Protein AF-A0A6M0AWI2-F1 (afdb_monomer_lite)

Sequence (166 aa):
MAQRTYHNLTHQEVERSLTEFTIEPLSSPLKTKVLMDNQQPDLPNINDLCGYHLGFETVSEKGERVSQQLNMLFVPQVEESMILEGDYLRDRAYEEAKPKVAHFSFDTNKLELLMTTYYTRVVSVDSITLINPNLRIRKIINYQRPPESEPLDKVVLVGFGVEQKD

Foldseek 3Di:
DKKKWKQQPVVRDIKIKDKDKDKDWDDLVVLVVQCVLVVHDDDPCSVVWTKIKIWMWMQIPVRDIDIDIKIWTDDWDDDDDQKTKDWIWICQDPVGRGIFIWIWIAGNVFRKIWTWGDDPFWIKIKIWTPPDPFKIKIKIWIAGDDPPPDDRDHTRMIMIMIGGHD

Secondary structure (DSSP, 8-state):
-EEEEEEETTTTEEEEEEEEEEEEEPPHHHHHHHHHHTTPPP-TTTTTS-EEEEEEEEEETT--EEEEEEEEEEEEEEEETTEEEEEEEESS-SSSSS-EEEEEEEETTTTEEEEEEE-SSEEEEEEEEEEETTEEEEEEEEEEPPSTT-----EEEEEEEEEE--

pLDDT: mean 93.22, std 6.95, range [61.03, 98.19]

Structure (mmCIF, N/CA/C/O backbone):
data_AF-A0A6M0AWI2-F1
#
_entry.id   AF-A0A6M0AWI2-F1
#
loop_
_atom_site.group_PDB
_atom_site.id
_atom_site.type_symbol
_atom_site.label_atom_id
_atom_site.label_alt_id
_atom_site.label_comp_id
_atom_site.label_asym_id
_atom_site.label_entity_id
_atom_site.label_seq_id
_atom_site.pdbx_PDB_ins_code
_atom_site.Cartn_x
_atom_site.Cartn_y
_atom_site.Cartn_z
_atom_site.occupancy
_atom_site.B_iso_or_equiv
_atom_site.auth_seq_id
_atom_site.auth_comp_id
_atom_site.auth_asym_id
_atom_site.auth_atom_id
_atom_site.pdbx_PDB_model_num
ATOM 1 N N . MET A 1 1 ? -10.157 11.274 -3.393 1.00 90.56 1 MET A N 1
ATOM 2 C CA . MET A 1 1 ? -10.150 11.368 -1.896 1.00 90.56 1 MET A CA 1
ATOM 3 C C . MET A 1 1 ? -10.341 9.994 -1.218 1.00 90.56 1 MET A C 1
ATOM 5 O O . MET A 1 1 ? -11.055 9.159 -1.764 1.00 90.56 1 MET A O 1
ATOM 9 N N . ALA A 1 2 ? -9.783 9.746 -0.022 1.00 94.38 2 ALA A N 1
ATOM 10 C CA . ALA A 1 2 ? -10.061 8.553 0.799 1.00 94.38 2 ALA A CA 1
ATOM 11 C C . ALA A 1 2 ? -10.622 8.857 2.187 1.00 94.38 2 ALA A C 1
ATOM 13 O O . ALA A 1 2 ? -10.259 9.847 2.815 1.00 94.38 2 ALA A O 1
ATOM 14 N N . GLN A 1 3 ? -11.431 7.926 2.689 1.00 96.50 3 GLN A N 1
ATOM 15 C CA . GLN A 1 3 ? -11.879 7.864 4.078 1.00 96.50 3 GLN A CA 1
ATOM 16 C C . GLN A 1 3 ? -11.342 6.585 4.705 1.00 96.50 3 GLN A C 1
ATOM 18 O O . GLN A 1 3 ? -11.466 5.514 4.107 1.00 96.50 3 GLN A O 1
ATOM 23 N N . ARG A 1 4 ? -10.742 6.681 5.890 1.00 96.38 4 ARG A N 1
ATOM 24 C CA . ARG A 1 4 ? -10.129 5.548 6.587 1.00 96.38 4 ARG A CA 1
ATOM 25 C C . ARG A 1 4 ? -10.642 5.431 8.009 1.00 96.38 4 ARG A C 1
ATOM 27 O O . ARG A 1 4 ? -11.014 6.417 8.639 1.00 96.38 4 ARG A O 1
ATOM 34 N N . THR A 1 5 ? -10.672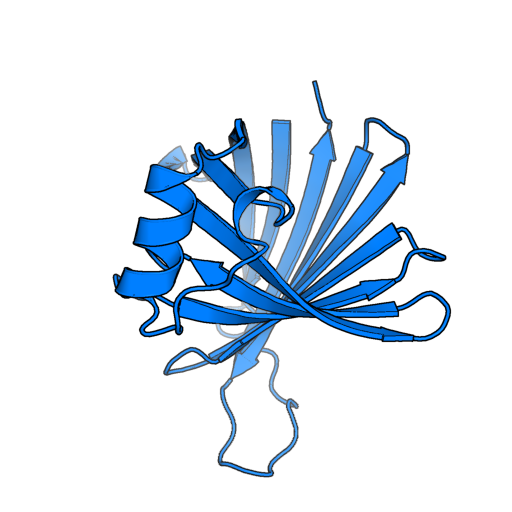 4.207 8.511 1.00 96.94 5 THR A N 1
ATOM 35 C CA . THR A 1 5 ? -10.938 3.877 9.909 1.00 96.94 5 THR A CA 1
ATOM 36 C C . THR A 1 5 ? -9.898 2.871 10.373 1.00 96.94 5 THR A C 1
ATOM 38 O O . THR A 1 5 ? -9.673 1.865 9.703 1.00 96.94 5 THR A O 1
ATOM 41 N N . TYR A 1 6 ? -9.273 3.135 11.513 1.00 96.19 6 TYR A N 1
ATOM 42 C CA . TYR A 1 6 ? -8.304 2.258 12.150 1.00 96.19 6 TYR A CA 1
ATOM 43 C C . TYR A 1 6 ? -8.832 1.811 13.506 1.00 96.19 6 TYR A C 1
ATOM 45 O O . TYR A 1 6 ? -9.229 2.629 14.328 1.00 96.19 6 TYR A O 1
ATOM 53 N N . HIS A 1 7 ? -8.814 0.505 13.739 1.00 97.25 7 HIS A N 1
ATOM 54 C CA . HIS A 1 7 ? -9.167 -0.137 14.995 1.00 97.25 7 HIS A CA 1
ATOM 55 C C . HIS A 1 7 ? -7.875 -0.590 15.672 1.00 97.25 7 HIS A C 1
ATOM 57 O O . HIS A 1 7 ? -7.252 -1.563 15.240 1.00 97.25 7 HIS A O 1
ATOM 63 N N . ASN A 1 8 ? -7.453 0.121 16.715 1.00 95.12 8 ASN A N 1
ATOM 64 C CA . ASN A 1 8 ? -6.310 -0.254 17.536 1.00 95.12 8 ASN A CA 1
ATOM 65 C C . ASN A 1 8 ? -6.773 -1.250 18.601 1.00 95.12 8 ASN A C 1
ATOM 67 O O . ASN A 1 8 ? -7.391 -0.873 19.597 1.00 95.12 8 ASN A O 1
ATOM 71 N N . LEU A 1 9 ? -6.479 -2.533 18.394 1.00 94.44 9 LEU A N 1
ATOM 72 C CA . LEU A 1 9 ? -6.968 -3.604 19.266 1.00 94.44 9 LEU A CA 1
ATOM 73 C C . LEU A 1 9 ? -6.246 -3.630 20.617 1.00 94.44 9 LEU A C 1
ATOM 75 O O . LEU A 1 9 ? -6.811 -4.089 21.605 1.00 94.44 9 LEU A O 1
ATOM 79 N N . THR A 1 10 ? -5.023 -3.097 20.675 1.00 90.44 10 THR A N 1
ATOM 80 C CA . THR A 1 10 ? -4.242 -3.001 21.916 1.00 90.44 10 THR A CA 1
ATOM 81 C C . THR A 1 10 ? -4.817 -1.952 22.868 1.00 90.44 10 THR A C 1
ATOM 83 O O . THR A 1 10 ? -4.869 -2.189 24.071 1.00 90.44 10 THR A O 1
ATOM 86 N N . HIS A 1 11 ? -5.261 -0.807 22.340 1.00 92.94 11 HIS A N 1
ATOM 87 C CA . HIS A 1 11 ? -5.787 0.308 23.141 1.00 92.94 11 HIS A CA 1
ATOM 88 C C . HIS A 1 11 ? -7.321 0.378 23.153 1.00 92.94 11 HIS A C 1
ATOM 90 O O . HIS A 1 11 ? -7.883 1.197 23.870 1.00 92.94 11 HIS A O 1
ATOM 96 N N . GLN A 1 12 ? -7.998 -0.489 22.390 1.00 93.56 12 GLN A N 1
ATOM 97 C CA . GLN A 1 12 ? -9.453 -0.471 22.182 1.00 93.56 12 GLN A CA 1
ATOM 98 C C . GLN A 1 12 ? -9.961 0.871 21.636 1.00 93.56 12 GLN A C 1
ATOM 100 O O . GLN A 1 12 ? -11.043 1.339 21.984 1.00 93.56 12 GLN A O 1
ATOM 105 N N . GLU A 1 13 ? -9.176 1.480 20.750 1.00 95.44 13 GLU A N 1
ATOM 106 C CA . GLU A 1 13 ? -9.495 2.768 20.143 1.00 95.44 13 GLU A CA 1
ATOM 107 C C . GLU A 1 13 ? -9.895 2.602 18.681 1.00 95.44 13 GLU A C 1
ATOM 109 O O . GLU A 1 13 ? -9.397 1.727 17.966 1.00 95.44 13 GLU A O 1
ATOM 114 N N . VAL A 1 14 ? -10.792 3.477 18.237 1.00 96.62 14 VAL A N 1
ATOM 115 C CA . VAL A 1 14 ? -11.143 3.632 16.829 1.00 96.62 14 VAL A CA 1
ATOM 116 C C . VAL A 1 14 ? -10.821 5.060 16.434 1.00 96.62 14 VAL A C 1
ATOM 118 O O . VAL A 1 14 ? -11.234 5.985 17.128 1.00 96.62 14 VAL A O 1
ATOM 121 N N . GLU A 1 15 ? -10.094 5.217 15.335 1.00 95.56 15 GLU A N 1
ATOM 122 C CA . GLU A 1 15 ? -9.762 6.513 14.753 1.00 95.56 15 GLU A CA 1
ATOM 123 C C . GLU A 1 15 ? -10.242 6.572 13.307 1.00 95.56 15 GLU A C 1
ATOM 125 O O . GLU A 1 15 ? -10.031 5.632 12.535 1.00 95.56 15 GLU A O 1
ATOM 130 N N . ARG A 1 16 ? -10.855 7.690 12.922 1.00 97.06 16 ARG A N 1
ATOM 131 C CA . ARG A 1 16 ? -11.209 7.986 11.528 1.00 97.06 16 ARG A CA 1
ATOM 132 C C . ARG A 1 16 ? -10.339 9.084 10.950 1.00 97.06 16 ARG A C 1
ATOM 134 O O . ARG A 1 16 ? -9.954 10.011 11.657 1.00 97.06 16 ARG A O 1
ATOM 141 N N . SER A 1 17 ? -10.090 9.019 9.648 1.00 96.50 17 SER A N 1
ATOM 142 C CA . SER A 1 17 ? -9.375 10.075 8.938 1.00 96.50 17 SER A CA 1
ATOM 143 C C . SER A 1 17 ? -9.817 10.236 7.489 1.00 96.50 17 SER A C 1
ATOM 145 O O . SER A 1 17 ? -10.369 9.322 6.869 1.00 96.50 17 SER A O 1
ATOM 147 N N . LEU A 1 18 ? -9.577 11.432 6.959 1.00 97.06 18 LEU A N 1
ATOM 148 C CA . LEU A 1 18 ? -9.709 11.769 5.547 1.00 97.06 18 LEU A CA 1
ATOM 149 C C . LEU A 1 18 ? -8.317 11.974 4.967 1.00 97.06 18 LEU A C 1
ATOM 151 O O . LEU A 1 18 ? -7.501 12.657 5.583 1.00 97.06 18 LEU A O 1
ATOM 155 N N . THR A 1 19 ? -8.058 11.403 3.794 1.00 95.00 19 THR A N 1
ATOM 156 C CA . THR A 1 19 ? -6.773 11.539 3.108 1.00 95.00 19 THR A CA 1
ATOM 157 C C . THR A 1 19 ? -6.964 11.982 1.664 1.00 95.00 19 THR A C 1
ATOM 159 O O . THR A 1 19 ? -7.715 11.366 0.903 1.00 95.00 19 THR A O 1
ATOM 162 N N . GLU A 1 20 ? -6.236 13.014 1.265 1.00 95.44 20 GLU A N 1
ATOM 163 C CA . GLU A 1 20 ? -6.075 13.423 -0.129 1.00 95.44 20 GLU A CA 1
ATOM 164 C C . GLU A 1 20 ? -4.740 12.904 -0.664 1.00 95.44 20 GLU A C 1
ATOM 166 O O . GLU A 1 20 ? -3.765 12.812 0.083 1.00 95.44 20 GLU A O 1
ATOM 171 N N . PHE A 1 21 ? -4.707 12.523 -1.944 1.00 93.19 21 PHE A N 1
ATOM 172 C CA . PHE A 1 21 ? -3.516 11.973 -2.590 1.00 93.19 21 PHE A CA 1
ATOM 173 C C . PHE A 1 21 ? -3.187 12.738 -3.857 1.00 93.19 21 PHE A C 1
ATOM 175 O O . PHE A 1 21 ? -4.077 13.038 -4.650 1.00 93.19 21 PHE A O 1
ATOM 182 N N . THR A 1 22 ? -1.893 12.891 -4.090 1.00 93.81 22 THR A N 1
ATOM 183 C CA . THR A 1 22 ? -1.321 13.270 -5.378 1.00 93.81 22 THR A CA 1
ATOM 184 C C . THR A 1 22 ? -0.477 12.102 -5.863 1.00 93.81 22 THR A C 1
ATOM 186 O O . THR A 1 22 ? 0.378 11.610 -5.124 1.00 93.81 22 THR A O 1
ATOM 189 N N . ILE A 1 23 ? -0.743 11.626 -7.079 1.00 93.75 23 ILE A N 1
ATOM 190 C CA . ILE A 1 23 ? -0.041 10.487 -7.676 1.00 93.75 23 ILE A CA 1
ATOM 191 C C . ILE A 1 23 ? 0.472 10.896 -9.048 1.00 93.75 23 ILE A C 1
ATOM 193 O O . ILE A 1 23 ? -0.3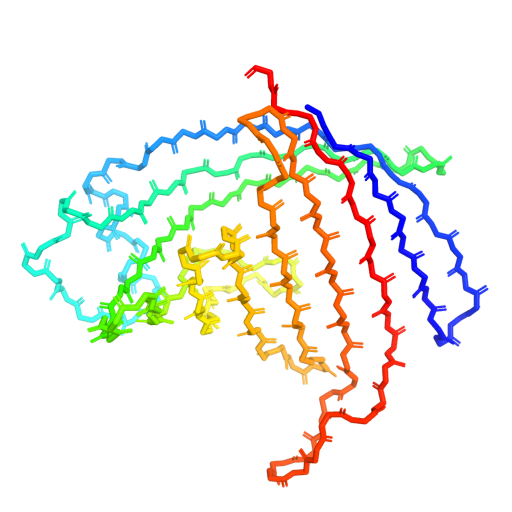13 11.285 -9.909 1.00 93.75 23 ILE A O 1
ATOM 197 N N . GLU A 1 24 ? 1.774 10.751 -9.263 1.00 96.50 24 GLU A N 1
ATOM 198 C CA . GLU A 1 24 ? 2.429 11.067 -10.534 1.00 96.50 24 GLU A CA 1
ATOM 199 C C . GLU A 1 24 ? 3.389 9.937 -10.926 1.00 96.50 24 GLU A C 1
ATOM 201 O O . GLU A 1 24 ? 4.003 9.330 -10.049 1.00 96.50 24 GLU A O 1
ATOM 206 N N . PRO A 1 25 ? 3.541 9.600 -12.216 1.00 97.31 25 PRO A N 1
ATOM 207 C CA . PRO A 1 25 ? 4.512 8.595 -12.637 1.00 97.31 25 PRO A CA 1
ATOM 208 C C . PRO A 1 25 ? 5.952 9.076 -12.399 1.00 97.31 25 PRO A C 1
ATOM 210 O O . PRO A 1 25 ? 6.280 10.240 -12.628 1.00 97.31 25 PRO A O 1
ATOM 213 N N . LEU A 1 26 ? 6.844 8.168 -11.992 1.00 97.50 26 LEU A N 1
ATOM 214 C CA . LEU A 1 26 ? 8.269 8.484 -11.853 1.00 97.50 26 LEU A CA 1
ATOM 215 C C . LEU A 1 26 ? 8.974 8.551 -13.207 1.00 97.50 26 LEU A C 1
ATOM 217 O O . LEU A 1 26 ? 8.797 7.688 -14.071 1.00 97.50 26 LEU A O 1
ATOM 221 N N . SER A 1 27 ? 9.877 9.523 -13.338 1.00 96.12 27 SER A N 1
ATOM 222 C CA . SER A 1 27 ? 10.873 9.548 -14.409 1.00 96.12 27 SER A CA 1
ATOM 223 C C . SER A 1 27 ? 11.918 8.445 -14.210 1.00 96.12 27 SER A C 1
ATOM 225 O O . SER A 1 27 ? 12.182 8.019 -13.083 1.00 96.12 27 SER A O 1
ATOM 227 N N . SER A 1 28 ? 12.567 7.998 -15.287 1.00 94.88 28 SER A N 1
ATOM 228 C CA . SER A 1 28 ? 13.606 6.959 -15.212 1.00 94.88 28 SER A CA 1
ATOM 229 C C . SER A 1 28 ? 14.729 7.278 -14.211 1.00 94.88 28 SER A C 1
ATOM 231 O O . SER A 1 28 ? 15.054 6.394 -13.422 1.00 94.88 28 SER A O 1
ATOM 233 N N . PRO A 1 29 ? 15.261 8.520 -14.129 1.00 95.00 29 PRO A N 1
ATOM 234 C CA . PRO A 1 29 ? 16.252 8.867 -13.107 1.00 95.00 29 PRO A CA 1
ATOM 235 C C . PRO A 1 29 ? 15.752 8.675 -11.667 1.00 95.00 29 PRO A C 1
ATOM 237 O O . PRO A 1 29 ? 16.515 8.245 -10.802 1.00 95.00 29 PRO A O 1
ATOM 240 N N . LEU A 1 30 ? 14.472 8.958 -11.397 1.00 95.62 30 LEU A N 1
ATOM 241 C CA . LEU A 1 30 ? 13.883 8.729 -10.075 1.00 95.62 30 LEU A CA 1
ATOM 242 C C . LEU A 1 30 ? 13.697 7.237 -9.790 1.00 95.62 30 LEU A C 1
ATOM 244 O O . LEU A 1 30 ? 13.970 6.807 -8.672 1.00 95.62 30 LEU A O 1
ATOM 248 N N . LYS A 1 31 ? 13.316 6.432 -10.790 1.00 97.00 31 LYS A N 1
ATOM 249 C CA . LYS A 1 31 ? 13.278 4.966 -10.647 1.00 97.00 31 LYS A CA 1
ATOM 250 C C . LYS A 1 31 ? 14.666 4.415 -10.295 1.00 97.00 31 LYS A C 1
ATOM 252 O O . LYS A 1 31 ? 14.778 3.632 -9.355 1.00 97.00 31 LYS A O 1
ATOM 257 N N . THR A 1 32 ? 15.726 4.875 -10.974 1.00 95.12 32 THR A N 1
ATOM 258 C CA . THR A 1 32 ? 17.115 4.468 -10.678 1.00 95.12 32 THR A CA 1
ATOM 259 C C . THR A 1 32 ? 17.494 4.828 -9.249 1.00 95.12 32 THR A C 1
ATOM 261 O O . THR A 1 32 ? 18.049 4.006 -8.525 1.00 95.12 32 THR A O 1
ATOM 264 N N . LYS A 1 33 ? 17.134 6.036 -8.806 1.00 94.12 33 LYS A N 1
ATOM 265 C CA . LYS A 1 33 ? 17.374 6.461 -7.429 1.00 94.12 33 LYS A CA 1
ATOM 266 C C . LYS A 1 33 ? 16.677 5.552 -6.409 1.00 94.12 33 LYS A C 1
ATOM 268 O O . LYS A 1 33 ? 17.306 5.182 -5.423 1.00 94.12 33 LYS A O 1
ATOM 273 N N . VAL A 1 34 ? 15.419 5.169 -6.644 1.00 95.06 34 VAL A N 1
ATOM 274 C CA . VAL A 1 34 ? 14.685 4.259 -5.744 1.00 95.06 34 VAL A CA 1
ATOM 275 C C . VAL A 1 34 ? 15.369 2.890 -5.656 1.00 95.06 34 VAL A C 1
ATOM 277 O O . VAL A 1 34 ? 15.479 2.357 -4.551 1.00 95.06 34 VAL A O 1
ATOM 280 N N . LEU A 1 35 ? 15.868 2.343 -6.774 1.00 94.81 35 LEU A N 1
ATOM 281 C CA . LEU A 1 35 ? 16.651 1.098 -6.775 1.00 94.81 35 LEU A CA 1
ATOM 282 C C . LEU A 1 35 ? 17.920 1.238 -5.925 1.00 94.81 35 LEU A C 1
ATOM 284 O O . LEU A 1 35 ? 18.134 0.443 -5.011 1.00 94.81 35 LEU A O 1
ATOM 288 N N . MET A 1 36 ? 18.711 2.287 -6.172 1.00 93.12 36 MET A N 1
ATOM 289 C CA . MET A 1 36 ? 19.962 2.550 -5.450 1.00 93.12 36 MET A CA 1
ATOM 290 C C . MET A 1 36 ? 19.740 2.725 -3.945 1.00 93.12 36 MET A C 1
ATOM 292 O O . MET A 1 36 ? 20.440 2.109 -3.142 1.00 93.12 36 MET A O 1
ATOM 296 N N . ASP A 1 37 ? 18.742 3.523 -3.553 1.00 92.38 37 ASP A N 1
ATOM 297 C CA . ASP A 1 37 ? 18.415 3.758 -2.143 1.00 92.38 37 ASP A CA 1
ATOM 298 C C . ASP A 1 37 ? 17.993 2.443 -1.446 1.00 92.38 37 ASP A C 1
ATOM 300 O O . ASP A 1 37 ? 18.281 2.248 -0.266 1.00 92.38 37 ASP A O 1
ATOM 304 N N . ASN A 1 38 ? 17.377 1.505 -2.178 1.00 92.25 38 ASN A N 1
ATOM 305 C CA . ASN A 1 38 ? 16.993 0.177 -1.682 1.00 92.25 38 ASN A CA 1
ATOM 306 C C . ASN A 1 38 ? 18.057 -0.914 -1.917 1.00 92.25 38 ASN A C 1
ATOM 308 O O . ASN A 1 38 ? 17.758 -2.094 -1.733 1.00 92.25 38 ASN A O 1
ATOM 312 N N . GLN A 1 39 ? 19.285 -0.537 -2.296 1.00 92.69 39 GLN A N 1
ATOM 313 C CA . GLN A 1 39 ? 20.410 -1.456 -2.541 1.00 92.69 39 GLN A CA 1
ATOM 314 C C . GLN A 1 39 ? 20.089 -2.547 -3.578 1.00 92.69 39 GLN A C 1
ATOM 316 O O . GLN A 1 39 ? 20.608 -3.660 -3.506 1.00 92.69 39 GLN A O 1
ATOM 321 N N . GLN A 1 40 ? 19.217 -2.232 -4.535 1.00 92.44 40 GLN A N 1
ATOM 322 C CA . GLN A 1 40 ? 18.878 -3.116 -5.642 1.00 92.44 40 GLN A CA 1
ATOM 323 C C . GLN A 1 40 ? 19.884 -2.948 -6.785 1.00 92.44 40 GLN A C 1
ATOM 325 O O . GLN A 1 40 ? 20.425 -1.852 -6.965 1.00 92.44 40 GLN A O 1
ATOM 330 N N . PRO A 1 41 ? 20.143 -4.009 -7.569 1.00 91.81 41 PRO A N 1
ATOM 331 C CA . PRO A 1 41 ? 20.959 -3.888 -8.767 1.00 91.81 41 PRO A CA 1
ATOM 332 C C . PRO A 1 41 ? 20.277 -2.987 -9.801 1.00 91.81 41 PRO A C 1
ATOM 334 O O . PRO A 1 41 ? 19.054 -2.826 -9.808 1.00 91.81 41 PRO A O 1
ATOM 337 N N . ASP A 1 42 ? 21.072 -2.443 -10.719 1.00 90.62 42 ASP A N 1
ATOM 338 C CA . ASP A 1 42 ? 20.527 -1.785 -11.901 1.00 90.62 42 ASP A CA 1
ATOM 339 C C . ASP A 1 42 ? 19.746 -2.796 -12.748 1.00 90.62 42 ASP A C 1
ATOM 341 O O . ASP A 1 42 ? 20.202 -3.914 -13.004 1.00 90.62 42 ASP A O 1
ATOM 345 N N . LEU A 1 43 ? 18.564 -2.384 -13.206 1.00 91.31 43 LEU A N 1
ATOM 346 C CA . LEU A 1 43 ? 17.673 -3.217 -14.003 1.00 91.31 43 LEU A CA 1
ATOM 347 C C . LEU A 1 43 ? 17.614 -2.687 -15.444 1.00 91.31 43 LEU A C 1
ATOM 349 O O . LEU A 1 43 ? 17.283 -1.517 -15.646 1.00 91.31 43 LEU A O 1
ATOM 353 N N . PRO A 1 44 ? 17.897 -3.512 -16.470 1.00 89.62 44 PRO A N 1
ATOM 354 C CA . PRO A 1 44 ? 17.905 -3.054 -17.862 1.00 89.62 44 PRO A CA 1
ATOM 355 C C . PRO A 1 44 ? 16.514 -2.625 -18.358 1.00 89.62 44 PRO A C 1
ATOM 357 O O . PRO A 1 44 ? 16.408 -1.773 -19.236 1.00 89.62 44 PRO A O 1
ATOM 360 N N . ASN A 1 45 ? 15.449 -3.168 -17.768 1.00 92.44 45 ASN A N 1
ATOM 361 C CA . ASN A 1 45 ? 14.047 -2.870 -18.069 1.00 92.44 45 ASN A CA 1
ATOM 362 C C . ASN A 1 45 ? 13.454 -1.760 -17.179 1.00 92.44 45 ASN A C 1
ATOM 364 O O . ASN A 1 45 ? 12.239 -1.671 -17.021 1.00 92.44 45 ASN A O 1
ATOM 368 N N . ILE A 1 46 ? 14.279 -0.895 -16.579 1.00 93.62 46 ILE A N 1
ATOM 369 C CA . ILE A 1 46 ? 13.817 0.125 -15.620 1.00 93.62 46 ILE A CA 1
ATOM 370 C C . ILE A 1 46 ? 12.712 1.048 -16.159 1.00 93.62 46 ILE A C 1
ATOM 372 O O . ILE A 1 46 ? 11.861 1.531 -15.408 1.00 93.62 46 ILE A O 1
ATOM 376 N N . ASN A 1 47 ? 12.708 1.299 -17.468 1.00 93.19 47 ASN A N 1
ATOM 377 C CA . ASN A 1 47 ? 11.701 2.138 -18.108 1.00 93.19 47 ASN A CA 1
ATOM 378 C C . ASN A 1 47 ? 10.311 1.492 -18.083 1.00 93.19 47 ASN A C 1
ATOM 380 O O . ASN A 1 47 ? 9.330 2.222 -17.938 1.00 93.19 47 ASN A O 1
ATOM 384 N N . ASP A 1 48 ? 10.251 0.162 -18.111 1.00 93.94 48 ASP A N 1
ATOM 385 C CA . ASP A 1 48 ? 9.015 -0.624 -18.144 1.00 93.94 48 ASP A CA 1
ATOM 386 C C . ASP A 1 48 ? 8.410 -0.810 -16.744 1.00 93.94 48 ASP A C 1
ATOM 388 O O . ASP A 1 48 ? 7.223 -1.093 -16.604 1.00 93.94 48 ASP A O 1
ATOM 392 N N . LEU A 1 49 ? 9.207 -0.606 -15.688 1.00 95.50 49 LEU A N 1
ATOM 393 C CA . LEU A 1 49 ? 8.753 -0.755 -14.305 1.00 95.50 49 LEU A CA 1
ATOM 394 C C . LEU A 1 49 ? 7.733 0.321 -13.918 1.00 95.50 49 LEU A C 1
ATOM 396 O O . LEU A 1 49 ? 7.931 1.515 -14.172 1.00 95.50 49 LEU A O 1
ATOM 400 N N . CYS A 1 50 ? 6.670 -0.077 -13.221 1.00 96.56 50 CYS A N 1
ATOM 401 C CA . CYS A 1 50 ? 5.694 0.857 -12.671 1.00 96.56 50 CYS A CA 1
ATOM 402 C C . CYS A 1 50 ? 6.273 1.563 -11.440 1.00 96.56 50 CYS A C 1
ATOM 404 O O . CYS A 1 50 ? 6.564 0.928 -10.428 1.00 96.56 50 CYS A O 1
ATOM 406 N N . GLY A 1 51 ? 6.414 2.887 -11.506 1.00 97.12 51 GLY A N 1
ATOM 407 C CA . GLY A 1 51 ? 6.882 3.697 -10.387 1.00 97.12 51 GLY A CA 1
ATOM 408 C C . GLY A 1 51 ? 6.069 4.972 -10.252 1.00 97.12 51 GLY A C 1
ATOM 409 O O . GLY A 1 51 ? 5.710 5.582 -11.261 1.00 97.12 51 GLY A O 1
ATOM 410 N N . TYR A 1 52 ? 5.806 5.374 -9.010 1.00 97.19 52 TYR A N 1
ATOM 411 C CA . TYR A 1 52 ? 4.963 6.524 -8.694 1.00 97.19 52 TYR A CA 1
ATOM 412 C C . TYR A 1 52 ? 5.587 7.418 -7.620 1.00 97.19 52 TYR A C 1
ATOM 414 O O . TYR A 1 52 ? 6.168 6.939 -6.647 1.00 97.19 52 TYR A O 1
ATOM 422 N N . HIS A 1 53 ? 5.443 8.725 -7.787 1.00 96.62 53 HIS A N 1
ATOM 423 C CA . HIS A 1 53 ? 5.506 9.680 -6.697 1.00 96.62 53 HIS A CA 1
ATOM 424 C C . HIS A 1 53 ? 4.141 9.697 -6.011 1.00 96.62 53 HIS A C 1
ATOM 426 O O . HIS A 1 53 ? 3.114 9.826 -6.680 1.00 96.62 53 HIS A O 1
ATOM 432 N N . LEU A 1 54 ? 4.125 9.551 -4.689 1.00 95.06 54 LEU A N 1
ATOM 433 C CA . LEU A 1 54 ? 2.924 9.641 -3.868 1.00 95.06 54 LEU A CA 1
ATOM 434 C C . LEU A 1 54 ? 3.111 10.748 -2.841 1.00 95.06 54 LEU A C 1
ATOM 436 O O . LEU A 1 54 ? 3.914 10.598 -1.920 1.00 95.06 54 LEU A O 1
ATOM 440 N N . GLY A 1 55 ? 2.314 11.803 -2.961 1.00 95.06 55 GLY A N 1
ATOM 441 C CA . GLY A 1 55 ? 2.063 12.772 -1.899 1.00 95.06 55 GLY A CA 1
ATOM 442 C C . GLY A 1 55 ? 0.717 12.491 -1.241 1.00 95.06 55 GLY A C 1
ATOM 443 O O . GLY A 1 55 ? -0.223 12.057 -1.910 1.00 95.06 55 GLY A O 1
ATOM 444 N N . PHE A 1 56 ? 0.606 12.719 0.064 1.00 93.50 56 PHE A N 1
ATOM 445 C CA . PHE A 1 56 ? -0.684 12.676 0.739 1.00 93.50 56 PHE A CA 1
ATOM 446 C C . PHE A 1 56 ? -0.764 13.627 1.925 1.00 93.50 56 PHE A C 1
ATOM 448 O O . PHE A 1 56 ? 0.228 13.879 2.613 1.00 93.50 56 PHE A O 1
ATOM 455 N N . GLU A 1 57 ? -1.984 14.073 2.197 1.00 95.94 57 GLU A N 1
ATOM 456 C CA . GLU A 1 57 ? -2.349 14.854 3.373 1.00 95.94 57 GLU A CA 1
ATOM 457 C C . GLU A 1 57 ? -3.511 14.165 4.075 1.00 95.94 57 GLU A C 1
ATOM 459 O O . GLU A 1 57 ? -4.530 13.867 3.459 1.00 95.94 57 GLU A O 1
ATOM 464 N N . THR A 1 58 ? -3.347 13.865 5.359 1.00 95.06 58 THR A N 1
ATOM 465 C CA . THR A 1 58 ? -4.347 13.193 6.190 1.00 95.06 58 THR A CA 1
ATOM 466 C C . THR A 1 58 ? -4.787 14.099 7.323 1.00 95.06 58 THR A C 1
ATOM 468 O O . THR A 1 58 ? -3.947 14.686 8.004 1.00 95.06 58 THR A O 1
ATOM 471 N N . VAL A 1 59 ? -6.097 14.167 7.546 1.00 97.00 59 VAL A N 1
ATOM 472 C CA . VAL A 1 59 ? -6.724 14.834 8.688 1.00 97.00 59 VAL A CA 1
ATOM 473 C C . VAL A 1 59 ? -7.476 13.786 9.504 1.00 97.00 59 VAL A C 1
ATOM 475 O O . VAL A 1 59 ? -8.381 13.138 8.974 1.00 97.00 59 VAL A O 1
ATOM 478 N N . SER A 1 60 ? -7.107 13.591 10.771 1.00 95.50 60 SER A N 1
ATOM 479 C CA . SER A 1 60 ? -7.842 12.701 11.681 1.00 95.50 60 SER A CA 1
ATOM 480 C C . SER A 1 60 ? -9.128 13.359 12.187 1.00 95.50 60 SER A C 1
ATOM 482 O O . SER A 1 60 ? -9.290 14.580 12.133 1.00 95.50 60 SER A O 1
ATOM 484 N N . GLU A 1 61 ? -10.051 12.570 12.735 1.00 94.19 61 GLU A N 1
ATOM 485 C CA . GLU A 1 61 ? -11.280 13.084 13.357 1.00 94.19 61 GLU A CA 1
ATOM 486 C C . GLU A 1 61 ? -11.004 13.954 14.596 1.00 94.19 61 GLU A C 1
ATOM 488 O O . GLU A 1 61 ? -11.853 14.748 14.996 1.00 94.19 61 GLU A O 1
ATOM 493 N N . LYS A 1 62 ? -9.795 13.853 15.167 1.00 93.38 62 LYS A N 1
ATOM 494 C CA . LYS A 1 62 ? -9.298 14.717 16.248 1.00 93.38 62 LYS A CA 1
ATOM 495 C C . LYS A 1 62 ? -8.705 16.037 15.728 1.00 93.38 62 LYS A C 1
ATOM 497 O O . LYS A 1 62 ? -8.299 16.880 16.522 1.00 93.38 62 LYS A O 1
ATOM 502 N N . GLY A 1 63 ? -8.662 16.233 14.408 1.00 93.62 63 GLY A N 1
ATOM 503 C CA . GLY A 1 63 ? -8.113 17.422 13.753 1.00 93.62 63 GLY A CA 1
ATOM 504 C C . GLY A 1 63 ? -6.595 17.394 13.559 1.00 93.62 63 GLY A C 1
ATOM 505 O O . GLY A 1 63 ? -6.022 18.396 13.126 1.00 93.62 63 GLY A O 1
ATOM 506 N N . GLU A 1 64 ? -5.936 16.273 13.855 1.00 94.88 64 GLU A N 1
ATOM 507 C CA . GLU A 1 64 ? -4.494 16.120 13.656 1.00 94.88 64 GLU A CA 1
ATOM 508 C C . GLU A 1 64 ? -4.187 16.019 12.163 1.00 94.88 64 GLU A C 1
ATOM 510 O O . GLU A 1 64 ? -4.911 15.362 11.412 1.00 94.88 64 GLU A O 1
ATOM 515 N N . ARG A 1 65 ? -3.111 16.680 11.726 1.00 95.56 65 ARG A N 1
ATOM 516 C CA . ARG A 1 65 ? -2.712 16.739 10.319 1.00 95.56 65 ARG A CA 1
ATOM 517 C C . ARG A 1 65 ? -1.362 16.083 10.115 1.00 95.56 65 ARG A C 1
ATOM 519 O O . ARG A 1 65 ? -0.391 16.443 10.777 1.00 95.56 65 ARG A O 1
ATOM 526 N N . VAL A 1 66 ? -1.301 15.165 9.159 1.00 93.25 66 VAL A N 1
ATOM 527 C CA . VAL A 1 66 ? -0.070 14.488 8.748 1.00 93.25 66 VAL A CA 1
ATOM 528 C C . VAL A 1 66 ? 0.054 14.572 7.236 1.00 93.25 66 VAL A C 1
ATOM 530 O O . VAL A 1 66 ? -0.849 14.157 6.515 1.00 93.25 66 VAL A O 1
ATOM 533 N N . SER A 1 67 ? 1.188 15.074 6.757 1.00 92.62 67 SER A N 1
ATOM 534 C CA . SER A 1 67 ? 1.523 15.123 5.335 1.00 92.62 67 SER A CA 1
ATOM 535 C C . SER A 1 67 ? 2.844 14.415 5.083 1.00 92.62 67 SER A C 1
ATOM 537 O O . SER A 1 67 ? 3.814 14.640 5.814 1.00 92.62 67 SER A O 1
ATOM 539 N N . GLN A 1 68 ? 2.920 13.608 4.032 1.00 90.88 68 GLN A N 1
ATOM 540 C CA . GLN A 1 68 ? 4.169 12.973 3.627 1.00 90.88 68 GLN A CA 1
ATOM 541 C C . GLN A 1 68 ? 4.178 12.737 2.120 1.00 90.88 68 GLN A C 1
ATOM 543 O O . GLN A 1 68 ? 3.140 12.635 1.469 1.00 90.88 68 GLN A O 1
ATOM 548 N N . GLN A 1 69 ? 5.387 12.638 1.582 1.00 93.31 69 GLN A N 1
ATOM 549 C CA . GLN A 1 69 ? 5.640 12.279 0.199 1.00 93.31 69 GLN A CA 1
ATOM 550 C C . GLN A 1 69 ? 6.727 11.210 0.125 1.00 93.31 69 GLN A C 1
ATOM 552 O O . GLN A 1 69 ? 7.654 11.204 0.947 1.00 93.31 69 GLN A O 1
ATOM 557 N N . LEU A 1 70 ? 6.606 10.316 -0.849 1.00 93.38 70 LEU A N 1
ATOM 558 C CA . LEU A 1 70 ? 7.581 9.270 -1.134 1.00 93.38 70 LEU A CA 1
ATOM 559 C C . LEU A 1 70 ? 7.569 8.892 -2.614 1.00 93.38 70 LEU A C 1
ATOM 561 O O . LEU A 1 70 ? 6.582 9.102 -3.318 1.00 93.38 70 LEU A O 1
ATOM 565 N N . ASN A 1 71 ? 8.656 8.278 -3.060 1.00 95.50 71 ASN A N 1
ATOM 566 C CA . ASN A 1 71 ? 8.724 7.604 -4.347 1.00 95.50 71 ASN A CA 1
ATOM 567 C C . ASN A 1 71 ? 8.647 6.096 -4.124 1.00 95.50 71 ASN A C 1
ATOM 569 O O . ASN A 1 71 ? 9.277 5.556 -3.210 1.00 95.50 71 ASN A O 1
ATOM 573 N N . MET A 1 72 ? 7.882 5.417 -4.972 1.00 95.75 72 MET A N 1
ATOM 574 C CA . MET A 1 72 ? 7.708 3.972 -4.929 1.00 95.75 72 MET A CA 1
ATOM 575 C C . MET A 1 72 ? 7.925 3.331 -6.293 1.00 95.75 72 MET A C 1
ATOM 577 O O . MET A 1 72 ? 7.632 3.937 -7.324 1.00 95.75 72 MET A O 1
ATOM 581 N N . LEU A 1 73 ? 8.420 2.098 -6.293 1.00 97.25 73 LEU A N 1
ATOM 582 C CA . LEU A 1 73 ? 8.720 1.333 -7.498 1.00 97.25 73 LEU A CA 1
ATOM 583 C C . LEU A 1 73 ? 8.310 -0.125 -7.299 1.00 97.25 73 LEU A C 1
ATOM 585 O O . LEU A 1 73 ? 8.689 -0.742 -6.306 1.00 97.25 73 LEU A O 1
ATOM 589 N N . PHE A 1 74 ? 7.561 -0.667 -8.251 1.00 97.19 74 PHE A N 1
ATOM 590 C CA . PHE A 1 74 ? 7.261 -2.091 -8.333 1.00 97.19 74 PHE A CA 1
ATOM 591 C C . PHE A 1 74 ? 8.309 -2.763 -9.216 1.00 97.19 74 PHE A C 1
ATOM 593 O O . PHE A 1 74 ? 8.545 -2.330 -10.346 1.00 97.19 74 PHE A O 1
ATOM 600 N N . VAL A 1 75 ? 8.927 -3.817 -8.695 1.00 96.50 75 VAL A N 1
ATOM 601 C CA . VAL A 1 75 ? 9.927 -4.641 -9.374 1.00 96.50 75 VAL A CA 1
ATOM 602 C C . VAL A 1 75 ? 9.384 -6.066 -9.453 1.00 96.50 75 VAL A C 1
ATOM 604 O O . VAL A 1 75 ? 9.578 -6.846 -8.519 1.00 96.50 75 VAL A O 1
ATOM 607 N N . PRO A 1 76 ? 8.657 -6.412 -10.529 1.00 95.25 76 PRO A N 1
ATOM 608 C CA . PRO A 1 76 ? 8.155 -7.763 -10.712 1.00 95.25 76 PRO A CA 1
ATOM 609 C C . PRO A 1 76 ? 9.297 -8.760 -10.913 1.00 95.25 76 PRO A C 1
ATOM 611 O O . PRO A 1 76 ? 10.286 -8.459 -11.581 1.00 95.25 76 PRO A O 1
ATOM 614 N N . GLN A 1 77 ? 9.144 -9.947 -10.339 1.00 93.50 77 GLN A N 1
ATOM 615 C CA . GLN A 1 77 ? 10.108 -11.048 -10.395 1.00 93.50 77 GLN A CA 1
ATOM 616 C C . GLN A 1 77 ? 9.476 -12.319 -10.965 1.00 93.50 77 GLN A C 1
ATOM 618 O O . GLN A 1 77 ? 10.143 -13.066 -11.677 1.00 93.50 77 GLN A O 1
ATOM 623 N N . VAL A 1 78 ? 8.197 -12.549 -10.665 1.00 92.94 78 VAL A N 1
ATOM 624 C CA . VAL A 1 78 ? 7.443 -13.725 -11.101 1.00 92.94 78 VAL A CA 1
ATOM 625 C C . VAL A 1 78 ? 6.131 -13.264 -11.721 1.00 92.94 78 VAL A C 1
ATOM 627 O O . VAL A 1 78 ? 5.429 -12.428 -11.157 1.00 92.94 78 VAL A O 1
ATOM 630 N N . GLU A 1 79 ? 5.799 -13.818 -12.881 1.00 92.31 79 GLU A N 1
ATOM 631 C CA . GLU A 1 79 ? 4.493 -13.663 -13.513 1.00 92.31 79 GLU A CA 1
ATOM 632 C C . GLU A 1 79 ? 3.995 -15.052 -13.905 1.00 92.31 79 GLU A C 1
ATOM 634 O O . GLU A 1 79 ? 4.521 -15.685 -14.823 1.00 92.31 79 GLU A O 1
ATOM 639 N N . GLU A 1 80 ? 3.000 -15.551 -13.176 1.00 92.94 80 GLU A N 1
ATOM 640 C CA . GLU A 1 80 ? 2.439 -16.880 -13.395 1.00 92.94 80 GLU A CA 1
ATOM 641 C C . GLU A 1 80 ? 0.918 -16.815 -13.470 1.00 92.94 80 GLU A C 1
ATOM 643 O O . GLU A 1 80 ? 0.224 -16.430 -12.527 1.00 92.94 80 GLU A O 1
ATOM 648 N N . SER A 1 81 ? 0.382 -17.264 -14.606 1.00 90.56 81 SER A N 1
ATOM 649 C CA . SER A 1 81 ? -1.050 -17.249 -14.918 1.00 90.56 81 SER A CA 1
ATOM 650 C C . SER A 1 81 ? -1.671 -15.848 -14.839 1.00 90.56 81 SER A C 1
ATOM 652 O O . SER A 1 81 ? -1.760 -15.161 -15.848 1.00 90.56 81 SER A O 1
ATOM 654 N N . MET A 1 82 ? -2.131 -15.449 -13.653 1.00 93.38 82 MET A N 1
ATOM 655 C CA . MET A 1 82 ? -2.857 -14.205 -13.371 1.00 93.38 82 MET A CA 1
ATOM 656 C C . MET A 1 82 ? -2.298 -13.484 -12.136 1.00 93.38 82 MET A C 1
ATOM 658 O O . MET A 1 82 ? -2.919 -12.552 -11.627 1.00 93.38 82 MET A O 1
ATOM 662 N N . ILE A 1 83 ? -1.153 -13.948 -11.634 1.00 96.44 83 ILE A N 1
ATOM 663 C CA . ILE A 1 83 ? -0.489 -13.422 -10.450 1.00 96.44 83 ILE A CA 1
ATOM 664 C C . ILE A 1 83 ? 0.846 -12.811 -10.869 1.00 96.44 83 ILE A C 1
ATOM 666 O O . ILE A 1 83 ? 1.667 -13.475 -11.505 1.00 96.44 83 ILE A O 1
ATOM 670 N N . LEU A 1 84 ? 1.049 -11.549 -10.495 1.00 96.50 84 LEU A N 1
ATOM 671 C CA . LEU A 1 84 ? 2.320 -10.842 -10.619 1.00 96.50 84 LEU A CA 1
ATOM 672 C C . LEU A 1 84 ? 2.914 -10.634 -9.229 1.00 96.50 84 LEU A C 1
ATOM 674 O O . LEU A 1 84 ? 2.291 -9.991 -8.390 1.00 96.50 84 LEU A O 1
ATOM 678 N N . GLU A 1 85 ? 4.125 -11.120 -8.998 1.00 97.44 85 GLU A N 1
ATOM 679 C CA . GLU A 1 85 ? 4.799 -11.051 -7.702 1.00 97.44 85 GLU A CA 1
ATOM 680 C C . GLU A 1 85 ? 6.178 -10.417 -7.809 1.00 97.44 85 GLU A C 1
ATOM 682 O O . GLU A 1 85 ? 6.870 -10.534 -8.825 1.00 97.44 85 GLU A O 1
ATOM 687 N N . GLY A 1 86 ? 6.599 -9.745 -6.741 1.00 96.62 86 GLY A N 1
ATOM 688 C CA . GLY A 1 86 ? 7.932 -9.169 -6.659 1.00 96.62 86 GLY A CA 1
ATOM 689 C C . GLY A 1 86 ? 8.097 -8.210 -5.493 1.00 96.62 86 GLY A C 1
ATOM 690 O O . GLY A 1 86 ? 7.424 -8.321 -4.466 1.00 96.62 86 GLY A O 1
ATOM 691 N N . ASP A 1 87 ? 8.995 -7.248 -5.666 1.00 96.56 87 ASP A N 1
ATOM 692 C CA . ASP A 1 87 ? 9.335 -6.279 -4.632 1.00 96.56 87 ASP A CA 1
ATOM 693 C C . ASP A 1 87 ? 8.661 -4.926 -4.875 1.00 96.56 87 ASP A C 1
ATOM 695 O O . ASP A 1 87 ? 8.651 -4.377 -5.976 1.00 96.56 87 ASP A O 1
ATOM 699 N N . TYR A 1 88 ? 8.101 -4.370 -3.808 1.00 96.06 88 TYR A N 1
ATOM 700 C CA . TYR A 1 88 ? 7.570 -3.018 -3.726 1.00 96.06 88 TYR A CA 1
ATOM 701 C C . TYR A 1 88 ? 8.536 -2.166 -2.902 1.00 96.06 88 TYR A C 1
ATOM 703 O O . TYR A 1 88 ? 8.626 -2.277 -1.673 1.00 96.06 88 TYR A O 1
ATOM 711 N N . LEU A 1 89 ? 9.286 -1.325 -3.605 1.00 95.44 89 LEU A N 1
ATOM 712 C CA . LEU A 1 89 ? 10.349 -0.494 -3.061 1.00 95.44 89 LEU A CA 1
ATOM 713 C C . LEU A 1 89 ? 9.823 0.899 -2.749 1.00 95.44 89 LEU A C 1
ATOM 715 O O . LEU A 1 89 ? 9.042 1.465 -3.514 1.00 95.44 89 LEU A O 1
ATOM 719 N N . ARG A 1 90 ? 10.307 1.485 -1.656 1.00 92.75 90 ARG A N 1
ATOM 720 C CA . ARG A 1 90 ? 10.051 2.883 -1.293 1.00 92.75 90 ARG A CA 1
ATOM 721 C C . ARG A 1 90 ? 11.348 3.561 -0.902 1.00 92.75 90 ARG A C 1
ATOM 723 O O . ARG A 1 90 ? 12.178 2.948 -0.230 1.00 92.75 90 ARG A O 1
ATOM 730 N N . ASP A 1 91 ? 11.512 4.825 -1.270 1.00 88.44 91 ASP A N 1
ATOM 731 C CA . ASP A 1 91 ? 12.646 5.632 -0.797 1.00 88.44 91 ASP A CA 1
ATOM 732 C C . ASP A 1 91 ? 12.516 6.011 0.692 1.00 88.44 91 ASP A C 1
ATOM 734 O O . ASP A 1 91 ? 13.518 6.224 1.378 1.00 88.44 91 ASP A O 1
ATOM 738 N N . ARG A 1 92 ? 11.284 6.046 1.218 1.00 79.38 92 ARG A N 1
ATOM 739 C CA . ARG A 1 92 ? 10.956 6.297 2.629 1.00 79.38 92 ARG A CA 1
ATOM 740 C C . ARG A 1 92 ? 9.779 5.437 3.090 1.00 79.38 92 ARG A C 1
ATOM 742 O O . ARG A 1 92 ? 8.778 5.321 2.384 1.00 79.38 92 ARG A O 1
ATOM 749 N N . ALA A 1 93 ? 9.859 4.874 4.297 1.00 67.00 93 ALA A N 1
ATOM 750 C CA . ALA A 1 93 ? 8.720 4.224 4.947 1.00 6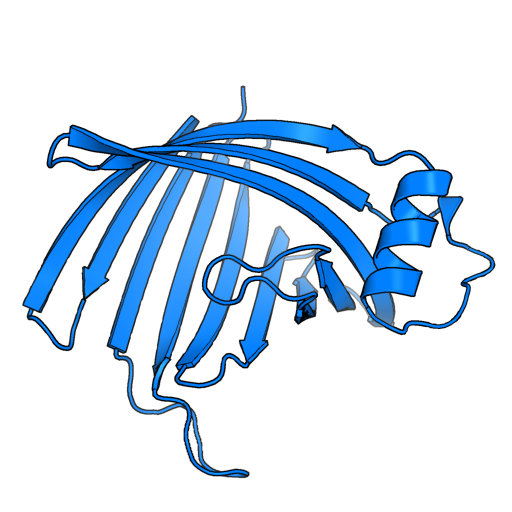7.00 93 ALA A CA 1
ATOM 751 C C . ALA A 1 93 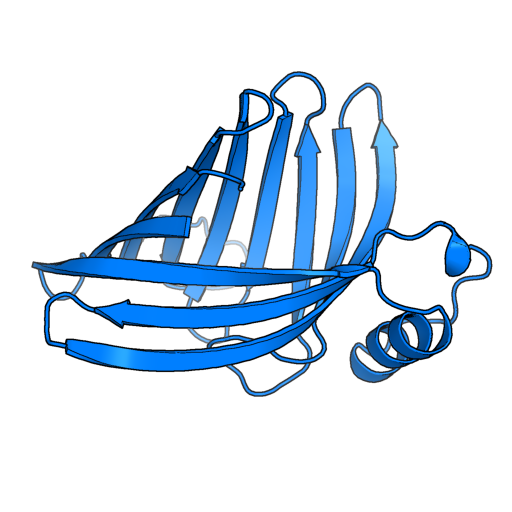? 7.908 5.208 5.814 1.00 67.00 93 ALA A C 1
ATOM 753 O O . ALA A 1 93 ? 8.347 6.317 6.122 1.00 67.00 93 ALA A O 1
ATOM 754 N N . TYR A 1 94 ? 6.708 4.777 6.211 1.00 61.78 94 TYR A N 1
ATOM 755 C CA . TYR A 1 94 ? 5.816 5.534 7.097 1.00 61.78 94 TYR A CA 1
ATOM 756 C C . TYR A 1 94 ? 6.321 5.549 8.548 1.00 61.78 94 TYR A C 1
ATOM 758 O O . TYR A 1 94 ? 6.406 6.606 9.161 1.00 61.78 94 TYR A O 1
ATOM 766 N N . GLU A 1 95 ? 6.687 4.380 9.086 1.00 61.03 95 GLU A N 1
ATOM 767 C CA . GLU A 1 95 ? 7.129 4.237 10.485 1.00 61.03 95 GLU A CA 1
ATOM 768 C C . GLU A 1 95 ? 8.651 4.329 10.657 1.00 61.03 95 GLU A C 1
ATOM 770 O O . GLU A 1 95 ? 9.157 4.614 11.740 1.00 61.03 95 GLU A O 1
ATOM 775 N N . GLU A 1 96 ? 9.401 4.074 9.586 1.00 61.19 96 GLU A N 1
ATOM 776 C CA . GLU A 1 96 ? 10.857 4.010 9.601 1.00 61.19 96 GLU A CA 1
ATOM 777 C C . GLU A 1 96 ? 11.371 4.953 8.509 1.00 61.19 96 GLU A C 1
ATOM 779 O O . GLU A 1 96 ? 11.082 4.760 7.330 1.00 61.19 96 GLU A O 1
ATOM 784 N N . ALA A 1 97 ? 12.138 5.983 8.877 1.00 64.88 97 ALA A N 1
ATOM 785 C CA . ALA A 1 97 ? 12.734 6.940 7.936 1.00 64.88 97 ALA A CA 1
ATOM 786 C C . ALA A 1 97 ? 13.906 6.320 7.143 1.00 64.88 97 ALA A C 1
ATOM 788 O O . ALA A 1 97 ? 15.006 6.870 7.088 1.00 64.88 97 ALA A O 1
ATOM 789 N N . LYS A 1 98 ? 13.694 5.126 6.590 1.00 69.38 98 LYS A N 1
ATOM 790 C CA . LYS A 1 98 ? 14.651 4.342 5.816 1.00 69.38 98 LYS A CA 1
ATOM 791 C C . LYS A 1 98 ? 13.957 3.757 4.580 1.00 69.38 98 LYS A C 1
ATOM 793 O O . LYS A 1 98 ? 12.740 3.548 4.624 1.00 69.38 98 LYS A O 1
ATOM 798 N N . PRO A 1 99 ? 14.719 3.475 3.511 1.00 71.44 99 PRO A N 1
ATOM 799 C CA . PRO A 1 99 ? 14.246 2.682 2.386 1.00 71.44 99 PRO A CA 1
ATOM 800 C C . PRO A 1 99 ? 13.623 1.376 2.877 1.00 71.44 99 PRO A C 1
ATOM 802 O O . PRO A 1 99 ? 14.092 0.780 3.856 1.00 71.44 99 PRO A O 1
ATOM 805 N N . LYS A 1 100 ? 12.524 0.964 2.247 1.00 80.62 100 LYS A N 1
ATOM 806 C CA . LYS A 1 100 ? 11.742 -0.181 2.708 1.00 80.62 100 LYS A CA 1
ATOM 807 C C . LYS A 1 100 ? 11.280 -1.021 1.539 1.00 80.62 100 LYS A C 1
ATOM 809 O O . LYS A 1 100 ? 10.495 -0.560 0.712 1.00 80.62 100 LYS A O 1
ATOM 814 N N . VAL A 1 101 ? 11.692 -2.279 1.579 1.00 88.69 101 VAL A N 1
ATOM 815 C CA . VAL A 1 101 ? 11.211 -3.331 0.692 1.00 88.69 101 VAL A CA 1
ATOM 816 C C . VAL A 1 101 ? 10.009 -4.003 1.347 1.00 88.69 101 VAL A C 1
ATOM 818 O O . VAL A 1 101 ? 10.048 -4.375 2.524 1.00 88.69 101 VAL A O 1
ATOM 821 N N . ALA A 1 102 ? 8.921 -4.103 0.598 1.00 92.44 102 ALA A N 1
ATOM 822 C CA . ALA A 1 102 ? 7.822 -5.010 0.881 1.00 92.44 102 ALA A CA 1
ATOM 823 C C . ALA A 1 102 ? 7.739 -6.024 -0.255 1.00 92.44 102 ALA A C 1
ATOM 825 O O . ALA A 1 102 ? 8.088 -5.697 -1.384 1.00 92.44 102 ALA A O 1
ATOM 826 N N . HIS A 1 103 ? 7.213 -7.207 0.025 1.00 96.62 103 HIS A N 1
ATOM 827 C CA . HIS A 1 103 ? 6.805 -8.112 -1.040 1.00 96.62 103 HIS A CA 1
ATOM 828 C C . HIS A 1 103 ? 5.406 -7.715 -1.518 1.00 96.62 103 HIS A C 1
ATOM 830 O O . HIS A 1 103 ? 4.561 -7.379 -0.680 1.00 96.62 103 HIS A O 1
ATOM 836 N N . PHE A 1 104 ? 5.155 -7.749 -2.825 1.00 97.75 104 PHE A N 1
ATOM 837 C CA . PHE A 1 104 ? 3.818 -7.584 -3.386 1.00 97.75 104 PHE A CA 1
ATOM 838 C C . PHE A 1 104 ? 3.395 -8.796 -4.215 1.00 97.75 104 PHE A C 1
ATOM 840 O O . PHE A 1 104 ? 4.225 -9.441 -4.849 1.00 97.75 104 PHE A O 1
ATOM 847 N N . SER A 1 105 ? 2.086 -9.029 -4.247 1.00 97.75 105 SER A N 1
ATOM 848 C CA . SER A 1 105 ? 1.401 -9.935 -5.164 1.00 97.75 105 SER A CA 1
ATOM 849 C C . SER A 1 105 ? 0.191 -9.199 -5.736 1.00 97.75 105 SER A C 1
ATOM 851 O O . SER A 1 105 ? -0.561 -8.566 -4.992 1.00 97.75 105 SER A O 1
ATOM 853 N N . PHE A 1 106 ? 0.023 -9.216 -7.053 1.00 97.94 106 PHE A N 1
ATOM 854 C CA . PHE A 1 106 ? -1.113 -8.622 -7.746 1.00 97.94 106 PHE A CA 1
ATOM 855 C C . PHE A 1 106 ? -1.902 -9.704 -8.477 1.00 97.94 106 PHE A C 1
ATOM 857 O O . PHE A 1 106 ? -1.392 -10.327 -9.406 1.00 97.94 106 PHE A O 1
ATOM 864 N N . ASP A 1 107 ? -3.152 -9.900 -8.061 1.00 97.44 107 ASP A N 1
ATOM 865 C CA . ASP A 1 107 ? -4.090 -10.848 -8.661 1.00 97.44 107 ASP A CA 1
ATOM 866 C C . ASP A 1 107 ? -4.980 -10.121 -9.673 1.00 97.44 107 ASP A C 1
ATOM 868 O O . ASP A 1 107 ? -5.862 -9.337 -9.303 1.00 97.44 107 ASP A O 1
ATOM 872 N N . THR A 1 108 ? -4.764 -10.383 -10.963 1.00 95.12 108 THR A N 1
ATOM 873 C CA . THR A 1 108 ? -5.486 -9.708 -12.053 1.00 95.12 108 THR A CA 1
ATOM 874 C C . THR A 1 108 ? -6.954 -10.130 -12.148 1.00 95.12 108 THR A C 1
ATOM 876 O O . THR A 1 108 ? -7.766 -9.351 -12.645 1.00 95.12 108 THR A O 1
ATOM 879 N N . ASN A 1 109 ? -7.336 -11.306 -11.628 1.00 95.31 109 ASN A N 1
ATOM 880 C CA . ASN A 1 109 ? -8.739 -11.734 -11.594 1.00 95.31 109 ASN A CA 1
ATOM 881 C C . ASN A 1 109 ? -9.531 -10.975 -10.530 1.00 95.31 109 ASN A C 1
ATOM 883 O O . ASN A 1 109 ? -10.717 -10.701 -10.710 1.00 95.31 109 ASN A O 1
ATOM 887 N N . LYS A 1 110 ? -8.882 -10.663 -9.404 1.00 95.75 110 LYS A N 1
ATOM 888 C CA . LYS A 1 110 ? -9.500 -9.936 -8.287 1.00 95.75 110 LYS A CA 1
ATOM 889 C C . LYS A 1 110 ? -9.270 -8.431 -8.350 1.00 95.75 110 LYS A C 1
ATOM 891 O O . LYS A 1 110 ? -9.925 -7.700 -7.613 1.00 95.75 110 LYS A O 1
ATOM 896 N N . LEU A 1 111 ? -8.344 -7.981 -9.200 1.00 97.00 111 LEU A N 1
ATOM 897 C CA . LEU A 1 111 ? -7.816 -6.616 -9.206 1.00 97.00 111 LEU A CA 1
ATOM 898 C C . LEU A 1 111 ? -7.337 -6.201 -7.807 1.00 97.00 111 LEU A C 1
ATOM 900 O O . LEU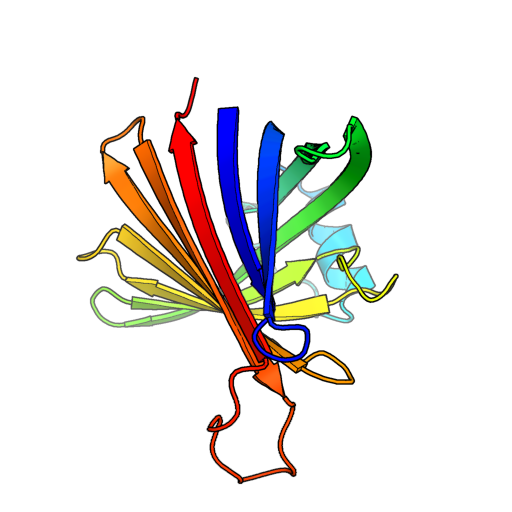 A 1 111 ? -7.618 -5.095 -7.336 1.00 97.00 111 LEU A O 1
ATOM 904 N N . GLU A 1 112 ? -6.646 -7.123 -7.136 1.00 98.00 112 GLU A N 1
ATOM 905 C CA . GLU A 1 112 ? -6.162 -6.972 -5.767 1.00 98.00 112 GLU A CA 1
ATOM 906 C C . GLU A 1 112 ? -4.639 -6.887 -5.754 1.00 98.00 112 GLU A C 1
ATOM 908 O O . GLU A 1 112 ? -3.957 -7.800 -6.209 1.00 98.00 112 GLU A O 1
ATOM 913 N N . LEU A 1 113 ? -4.115 -5.799 -5.194 1.00 98.00 113 LEU A N 1
ATOM 914 C CA . LEU A 1 113 ? -2.715 -5.659 -4.822 1.00 98.00 113 LEU A CA 1
ATOM 915 C C . LEU A 1 113 ? -2.569 -5.982 -3.338 1.00 98.00 113 LEU A C 1
ATOM 917 O O . LEU A 1 113 ? -3.066 -5.228 -2.503 1.00 98.00 113 LEU A O 1
ATOM 921 N N . LEU A 1 114 ? -1.858 -7.056 -3.016 1.00 98.19 114 LEU A N 1
ATOM 922 C CA . LEU A 1 114 ? -1.475 -7.437 -1.663 1.00 98.19 114 LEU A CA 1
ATOM 923 C C . LEU A 1 114 ? -0.008 -7.075 -1.428 1.00 98.19 114 LEU A C 1
ATOM 925 O O . LEU A 1 114 ? 0.851 -7.418 -2.233 1.00 98.19 114 LEU A O 1
ATOM 929 N N . MET A 1 115 ? 0.293 -6.406 -0.321 1.00 97.56 115 MET A N 1
ATOM 930 C CA . MET A 1 115 ? 1.641 -5.997 0.067 1.00 97.56 115 MET A CA 1
ATOM 931 C C . MET A 1 115 ? 1.932 -6.419 1.504 1.00 97.56 115 MET A C 1
ATOM 933 O O . MET A 1 115 ? 1.170 -6.099 2.415 1.00 97.56 115 MET A O 1
ATOM 937 N N . THR A 1 116 ? 3.078 -7.058 1.726 1.00 96.69 116 THR A N 1
ATOM 938 C CA . THR A 1 116 ? 3.536 -7.477 3.056 1.00 96.69 116 THR A CA 1
ATOM 939 C C . THR A 1 116 ? 4.842 -6.775 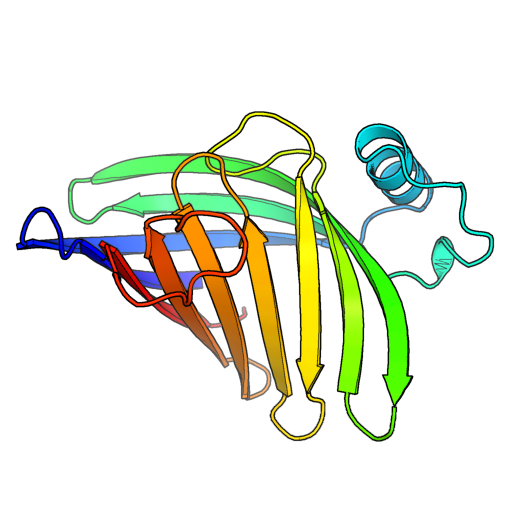3.404 1.00 96.69 116 THR A C 1
ATOM 941 O O . THR A 1 116 ? 5.873 -6.987 2.766 1.00 96.69 116 THR A O 1
ATOM 944 N N . THR A 1 117 ? 4.812 -5.928 4.436 1.00 94.12 117 THR A N 1
ATOM 945 C CA . THR A 1 117 ? 5.986 -5.202 4.942 1.00 94.12 117 THR A CA 1
ATOM 946 C C . THR A 1 117 ? 6.367 -5.685 6.341 1.00 94.12 117 THR A C 1
ATOM 948 O O . THR A 1 117 ? 5.561 -5.614 7.268 1.00 94.12 117 THR A O 1
ATOM 951 N N . TYR A 1 118 ? 7.627 -6.078 6.533 1.00 91.62 118 TYR A N 1
ATOM 952 C CA . TYR A 1 118 ? 8.171 -6.470 7.838 1.00 91.62 118 TYR A CA 1
ATOM 953 C C . TYR A 1 118 ? 8.843 -5.278 8.528 1.00 91.62 118 TYR A C 1
ATOM 955 O O . TYR A 1 118 ? 9.985 -4.930 8.219 1.00 91.62 118 TYR A O 1
ATOM 963 N N . TYR A 1 119 ? 8.159 -4.629 9.468 1.00 90.00 119 TYR A N 1
ATOM 964 C CA . TYR A 1 119 ? 8.735 -3.582 10.322 1.00 90.00 119 TYR A CA 1
ATOM 965 C C . TYR A 1 119 ? 9.447 -4.180 11.533 1.00 90.00 119 TYR A C 1
ATOM 967 O O . TYR A 1 119 ? 9.392 -5.383 11.785 1.00 90.00 119 TYR A O 1
ATOM 975 N N . THR A 1 120 ? 10.140 -3.344 12.303 1.00 88.94 120 THR A N 1
ATOM 976 C CA . THR A 1 120 ? 10.844 -3.802 13.510 1.00 88.94 120 THR A CA 1
ATOM 977 C C . THR A 1 120 ? 9.897 -4.459 14.524 1.00 88.94 120 THR A C 1
ATOM 979 O O . THR A 1 120 ? 10.255 -5.463 15.131 1.00 88.94 120 THR A O 1
ATOM 982 N N . ARG A 1 121 ? 8.681 -3.920 14.698 1.00 90.81 121 ARG A N 1
ATOM 983 C CA . ARG A 1 121 ? 7.720 -4.372 15.727 1.00 90.81 121 ARG A CA 1
ATOM 984 C C . ARG A 1 121 ? 6.487 -5.081 15.183 1.00 90.81 121 ARG A C 1
ATOM 986 O O . ARG A 1 121 ? 5.838 -5.812 15.928 1.00 90.81 121 ARG A O 1
ATOM 993 N N . VAL A 1 122 ? 6.151 -4.851 13.918 1.00 94.06 122 VAL A N 1
ATOM 994 C CA . VAL A 1 122 ? 4.927 -5.365 13.303 1.00 94.06 122 VAL A CA 1
ATOM 995 C C . VAL A 1 122 ? 5.193 -5.922 11.914 1.00 94.06 122 VAL A C 1
ATOM 997 O O . VAL A 1 122 ? 6.128 -5.503 11.233 1.00 94.06 122 VAL A O 1
ATOM 1000 N N . VAL A 1 123 ? 4.347 -6.849 11.484 1.00 95.19 123 VAL A N 1
ATOM 1001 C CA . VAL A 1 123 ? 4.213 -7.221 10.074 1.00 95.19 123 VAL A CA 1
ATOM 1002 C C . VAL A 1 123 ? 2.907 -6.623 9.579 1.00 95.19 123 VAL A C 1
ATOM 1004 O O . VAL A 1 123 ? 1.852 -6.879 10.155 1.00 95.19 123 VAL A O 1
ATOM 1007 N N . SER A 1 124 ? 2.993 -5.781 8.555 1.00 95.69 124 SER A N 1
ATOM 1008 C CA . SER A 1 124 ? 1.845 -5.095 7.970 1.00 95.69 124 SER A CA 1
ATOM 1009 C C . SER A 1 124 ? 1.462 -5.774 6.667 1.00 95.69 124 SER A C 1
ATOM 1011 O O . SER A 1 124 ? 2.296 -5.878 5.767 1.00 95.69 124 SER A O 1
ATOM 1013 N N . VAL A 1 125 ? 0.217 -6.230 6.589 1.00 97.44 125 VAL A N 1
ATOM 1014 C CA . VAL A 1 125 ? -0.396 -6.811 5.395 1.00 97.44 125 VAL A CA 1
ATOM 1015 C C . VAL A 1 125 ? -1.438 -5.826 4.889 1.00 97.44 125 VAL A C 1
ATOM 1017 O O . VAL A 1 125 ? -2.416 -5.544 5.577 1.00 97.44 125 VAL A O 1
ATOM 1020 N N . ASP A 1 126 ? -1.219 -5.290 3.699 1.00 97.19 126 ASP A N 1
ATOM 1021 C CA . ASP A 1 126 ? -2.029 -4.244 3.088 1.00 97.19 126 ASP A CA 1
ATOM 1022 C C . ASP A 1 126 ? -2.588 -4.738 1.757 1.00 97.19 126 ASP A C 1
ATOM 1024 O O . ASP A 1 126 ? -1.832 -5.133 0.877 1.00 97.19 126 ASP A O 1
ATOM 1028 N N . SER A 1 127 ? -3.907 -4.741 1.616 1.00 98.06 127 SER A N 1
ATOM 1029 C CA . SER A 1 127 ? -4.609 -5.107 0.389 1.00 98.06 127 SER A CA 1
ATOM 1030 C C . SER A 1 127 ? -5.332 -3.886 -0.159 1.00 98.06 127 SER A C 1
ATOM 1032 O O . SER A 1 127 ? -6.040 -3.197 0.577 1.00 98.06 127 SER A O 1
ATOM 1034 N N . ILE A 1 128 ? -5.167 -3.629 -1.454 1.00 97.62 128 ILE A N 1
ATOM 1035 C CA . ILE A 1 128 ? -5.912 -2.626 -2.210 1.00 97.62 128 ILE A CA 1
ATOM 1036 C C . ILE A 1 128 ? -6.637 -3.340 -3.347 1.00 97.62 128 ILE A C 1
ATOM 1038 O O . ILE A 1 128 ? -5.999 -3.889 -4.241 1.00 97.62 128 ILE A O 1
ATOM 1042 N N . THR A 1 129 ? -7.964 -3.283 -3.349 1.00 98.12 129 THR A N 1
ATOM 1043 C CA . THR A 1 129 ? -8.812 -3.884 -4.386 1.00 98.12 129 THR A CA 1
ATOM 1044 C C . THR A 1 129 ? -9.508 -2.800 -5.194 1.00 98.12 129 THR A C 1
ATOM 1046 O O . THR A 1 129 ? -10.169 -1.926 -4.624 1.00 98.12 129 THR A O 1
ATOM 1049 N N . LEU A 1 130 ? -9.400 -2.857 -6.521 1.00 97.12 130 LEU A N 1
ATOM 1050 C CA . LEU A 1 130 ? -10.171 -1.991 -7.412 1.00 97.12 130 LEU A CA 1
ATOM 1051 C C . LEU A 1 130 ? -11.579 -2.571 -7.600 1.00 97.12 130 LEU A C 1
ATOM 1053 O O . LEU A 1 130 ? -11.754 -3.607 -8.230 1.00 97.12 130 LEU A O 1
ATOM 1057 N N . ILE A 1 131 ? -12.591 -1.891 -7.062 1.00 97.00 131 ILE A N 1
ATOM 1058 C CA . ILE A 1 131 ? -13.993 -2.335 -7.128 1.00 97.00 131 ILE A CA 1
ATOM 1059 C C . ILE A 1 131 ? -14.630 -1.929 -8.456 1.00 97.00 131 ILE A C 1
ATOM 1061 O O . ILE A 1 131 ? -15.424 -2.661 -9.039 1.00 97.00 131 ILE A O 1
ATOM 1065 N N . ASN A 1 132 ? -14.290 -0.734 -8.929 1.00 94.88 132 ASN A N 1
ATOM 1066 C CA . ASN A 1 132 ? -14.635 -0.221 -10.248 1.00 94.88 132 ASN A CA 1
ATOM 1067 C C . ASN A 1 132 ? -13.591 0.844 -10.647 1.00 94.88 132 ASN A C 1
ATOM 1069 O O . ASN A 1 132 ? -12.748 1.189 -9.815 1.00 94.88 132 ASN A O 1
ATOM 1073 N N . PRO A 1 133 ? -13.620 1.404 -11.873 1.00 93.69 133 PRO A N 1
ATOM 1074 C CA . PRO A 1 133 ? -12.585 2.331 -12.343 1.00 93.69 133 PRO A CA 1
ATOM 1075 C C . PRO A 1 133 ? -12.290 3.521 -11.416 1.00 93.69 133 PRO A C 1
ATOM 1077 O O . PRO A 1 133 ? -11.158 4.016 -11.419 1.00 93.69 133 PRO A O 1
ATOM 1080 N N . ASN A 1 134 ? -13.270 3.926 -10.599 1.00 95.25 134 ASN A N 1
ATOM 1081 C CA . ASN A 1 134 ? -13.219 5.113 -9.751 1.00 95.25 134 ASN A CA 1
ATOM 1082 C C . ASN A 1 134 ? -13.275 4.803 -8.247 1.00 95.25 134 ASN A C 1
ATOM 1084 O O . ASN A 1 134 ? -13.256 5.731 -7.446 1.00 95.25 134 ASN A O 1
ATOM 1088 N N . LEU A 1 135 ? -13.350 3.534 -7.841 1.00 95.88 135 LEU A N 1
ATOM 1089 C CA . LEU A 1 135 ? -13.499 3.144 -6.439 1.00 95.88 135 LEU A CA 1
ATOM 1090 C C . LEU A 1 135 ? -12.539 2.014 -6.095 1.00 95.88 135 LEU A C 1
ATOM 1092 O O . LEU A 1 135 ? -12.578 0.946 -6.710 1.00 95.88 135 LEU A O 1
ATOM 1096 N N . ARG A 1 136 ? -11.732 2.222 -5.057 1.00 96.69 136 ARG A N 1
ATOM 1097 C CA . ARG A 1 136 ? -10.896 1.179 -4.462 1.00 96.69 136 ARG A CA 1
ATOM 1098 C C . ARG A 1 136 ? -11.163 1.043 -2.970 1.00 96.69 136 ARG A C 1
ATOM 1100 O O . ARG A 1 136 ? -11.472 2.021 -2.290 1.00 96.69 136 ARG A O 1
ATOM 1107 N N . ILE A 1 137 ? -11.030 -0.178 -2.474 1.00 97.75 137 ILE A N 1
ATOM 1108 C CA . ILE A 1 137 ? -11.076 -0.498 -1.048 1.00 97.75 137 ILE A CA 1
ATOM 1109 C C . ILE A 1 137 ? -9.665 -0.856 -0.608 1.00 97.75 137 ILE A C 1
ATOM 1111 O O . ILE A 1 137 ? -8.961 -1.567 -1.320 1.00 97.75 137 ILE A O 1
ATOM 1115 N N . ARG A 1 138 ? -9.262 -0.369 0.564 1.00 97.81 138 ARG A N 1
ATOM 1116 C CA . ARG A 1 138 ? -7.990 -0.706 1.196 1.00 97.81 138 ARG A CA 1
ATOM 1117 C C . ARG A 1 138 ? -8.228 -1.365 2.546 1.00 97.81 138 ARG A C 1
ATOM 1119 O O . ARG A 1 138 ? -9.049 -0.892 3.328 1.00 97.81 138 ARG A O 1
ATOM 1126 N N . LYS A 1 139 ? -7.495 -2.430 2.842 1.00 98.12 139 LYS A N 1
ATOM 1127 C CA . LYS A 1 139 ? -7.519 -3.132 4.126 1.00 98.12 139 LYS A CA 1
ATOM 1128 C C . LYS A 1 139 ? -6.093 -3.319 4.609 1.00 98.12 139 LYS A C 1
ATOM 1130 O O . LYS A 1 139 ? -5.293 -3.923 3.910 1.00 98.12 139 LYS A O 1
ATOM 1135 N N . ILE A 1 140 ? -5.810 -2.867 5.821 1.00 97.38 140 ILE A N 1
ATOM 1136 C CA . ILE A 1 140 ? -4.503 -3.018 6.461 1.00 97.38 140 ILE A CA 1
ATOM 1137 C C . ILE A 1 140 ? -4.684 -3.875 7.704 1.00 97.38 140 ILE A C 1
ATOM 1139 O O . ILE A 1 140 ? -5.574 -3.620 8.510 1.00 97.38 140 ILE A O 1
ATOM 1143 N N . ILE A 1 141 ? -3.838 -4.877 7.888 1.00 97.88 141 ILE A N 1
ATOM 1144 C CA . ILE A 1 141 ? -3.769 -5.661 9.115 1.00 97.88 141 ILE A CA 1
ATOM 1145 C C . ILE A 1 141 ? -2.331 -5.616 9.601 1.00 97.88 141 ILE A C 1
ATOM 1147 O O . ILE A 1 141 ? -1.418 -6.067 8.913 1.00 97.88 141 ILE A O 1
ATOM 1151 N N . ASN A 1 142 ? -2.135 -5.076 10.798 1.00 97.38 142 ASN A N 1
ATOM 1152 C CA . ASN A 1 142 ? -0.848 -5.124 11.469 1.00 97.38 142 ASN A CA 1
ATOM 1153 C C . ASN A 1 142 ? -0.882 -6.242 12.503 1.00 97.38 142 ASN A C 1
ATOM 1155 O O . ASN A 1 142 ? -1.705 -6.235 13.423 1.00 97.38 142 ASN A O 1
ATOM 1159 N N . TYR A 1 143 ? 0.052 -7.170 12.366 1.00 96.81 143 TYR A N 1
ATOM 1160 C CA . TYR A 1 143 ? 0.338 -8.210 13.340 1.00 96.81 143 TYR A CA 1
ATOM 1161 C C . TYR A 1 143 ? 1.521 -7.777 14.194 1.00 96.81 143 TYR A C 1
ATOM 1163 O O . TYR A 1 143 ? 2.457 -7.165 13.676 1.00 96.81 143 TYR A O 1
ATOM 1171 N N . GLN A 1 144 ? 1.528 -8.116 15.482 1.00 96.12 144 GLN A N 1
ATOM 1172 C CA . GLN A 1 144 ? 2.773 -8.093 16.244 1.00 96.12 144 GLN A CA 1
ATOM 1173 C C . GLN A 1 144 ? 3.776 -8.996 15.524 1.00 96.12 144 GLN A C 1
ATOM 1175 O O . GLN A 1 144 ? 3.436 -10.118 15.156 1.00 96.12 144 GLN A O 1
ATOM 1180 N N . ARG A 1 145 ? 5.000 -8.507 15.303 1.00 93.56 145 ARG A N 1
ATOM 1181 C CA . ARG A 1 145 ? 6.025 -9.301 14.629 1.00 93.56 145 ARG A CA 1
ATOM 1182 C C . ARG A 1 145 ? 6.375 -10.509 15.503 1.00 93.56 145 ARG A C 1
ATOM 1184 O O . ARG A 1 145 ? 6.839 -10.295 16.628 1.00 93.56 145 ARG A O 1
ATOM 1191 N N . PRO A 1 146 ? 6.155 -11.740 15.016 1.00 91.19 146 PRO A N 1
ATOM 1192 C CA . PRO A 1 146 ? 6.516 -12.922 15.769 1.00 91.19 146 PRO A CA 1
ATOM 1193 C C . PRO A 1 146 ? 8.028 -13.187 15.645 1.00 91.19 146 PRO A C 1
ATOM 1195 O O . PRO A 1 146 ? 8.701 -12.591 14.788 1.00 91.19 146 PRO A O 1
ATOM 1198 N N . PRO A 1 147 ? 8.580 -14.074 16.488 1.00 90.38 147 PRO A N 1
ATOM 1199 C CA . PRO A 1 147 ? 9.848 -14.740 16.217 1.00 90.38 147 PRO A CA 1
ATOM 1200 C C . PRO A 1 147 ? 9.883 -15.364 14.813 1.00 90.38 147 PRO A C 1
ATOM 1202 O O . PRO A 1 147 ? 8.854 -15.626 14.189 1.00 90.38 147 PRO A O 1
ATOM 1205 N N . GLU A 1 148 ? 11.086 -15.593 14.292 1.00 85.56 148 GLU A N 1
ATOM 1206 C CA . GLU A 1 148 ? 11.252 -16.199 12.971 1.00 85.56 148 GLU A CA 1
ATOM 1207 C C . GLU A 1 148 ? 10.616 -17.600 12.925 1.00 85.56 148 GLU A C 1
ATOM 1209 O O . GLU A 1 148 ? 10.769 -18.386 13.856 1.00 85.56 148 GLU A O 1
ATOM 1214 N N . SER A 1 149 ? 9.926 -17.918 11.825 1.00 84.00 149 SER A N 1
ATOM 1215 C CA . SER A 1 149 ? 9.185 -19.178 11.599 1.00 84.00 149 SER A CA 1
ATOM 1216 C C . SER A 1 149 ? 7.890 -19.378 12.403 1.00 84.00 149 SER A C 1
ATOM 1218 O O . SER A 1 149 ? 7.241 -20.411 12.240 1.00 84.00 149 SER A O 1
ATOM 1220 N N . GLU A 1 150 ? 7.468 -18.410 13.219 1.00 91.94 150 GLU A N 1
ATOM 1221 C CA . GLU A 1 150 ? 6.163 -18.442 13.890 1.00 91.94 150 GLU A CA 1
ATOM 1222 C C . GLU A 1 150 ? 5.056 -17.763 13.051 1.00 91.94 150 GLU A C 1
ATOM 1224 O O . GLU A 1 150 ? 5.336 -16.856 12.257 1.00 91.94 150 GLU A O 1
ATOM 1229 N N . PRO A 1 151 ? 3.787 -18.200 13.184 1.00 92.25 151 PRO A N 1
ATOM 1230 C CA . PRO A 1 151 ? 2.678 -17.649 12.410 1.00 92.25 151 PRO A CA 1
ATOM 1231 C C . PRO A 1 151 ? 2.307 -16.219 12.835 1.00 92.25 151 PRO A C 1
ATOM 1233 O O . PRO A 1 151 ? 2.517 -15.797 13.968 1.00 92.25 151 PRO A O 1
ATOM 1236 N N . LEU A 1 152 ? 1.677 -15.479 11.918 1.00 93.62 152 LEU A N 1
ATOM 1237 C CA . LEU A 1 152 ? 1.073 -14.173 12.196 1.00 93.62 152 LEU A CA 1
ATOM 1238 C C . LEU A 1 152 ? -0.300 -14.355 12.867 1.00 93.62 152 LEU A C 1
ATOM 1240 O O . LEU A 1 152 ? -1.320 -14.436 12.184 1.00 93.62 152 LEU A O 1
ATOM 1244 N N . ASP A 1 153 ? -0.342 -14.432 14.196 1.00 94.25 153 ASP A N 1
ATOM 1245 C CA . ASP A 1 153 ? -1.570 -14.718 14.957 1.00 94.25 153 ASP A CA 1
ATOM 1246 C C . ASP A 1 153 ? -2.103 -13.514 15.755 1.00 94.25 153 ASP A C 1
ATOM 1248 O O . ASP A 1 153 ? -3.314 -13.322 15.889 1.00 94.25 153 ASP A O 1
ATOM 1252 N N . LYS A 1 154 ? -1.212 -12.652 16.248 1.00 95.69 154 LYS A N 1
ATOM 1253 C CA . LYS A 1 154 ? -1.568 -11.537 17.123 1.00 95.69 154 LYS A CA 1
ATOM 1254 C C . LYS A 1 154 ? -1.787 -10.244 16.348 1.00 95.69 154 LYS A C 1
ATOM 1256 O O . LYS A 1 154 ? -0.860 -9.463 16.131 1.00 95.69 154 LYS A O 1
ATOM 1261 N N . VAL A 1 155 ? -3.037 -9.983 15.980 1.00 96.88 155 VAL A N 1
ATOM 1262 C CA . VAL A 1 155 ? -3.454 -8.715 15.359 1.00 96.88 155 VAL A CA 1
ATOM 1263 C C . VAL A 1 155 ? -3.419 -7.581 16.388 1.00 96.88 155 VAL A C 1
ATOM 1265 O O . VAL A 1 155 ? -3.998 -7.695 17.466 1.00 96.88 155 VAL A O 1
ATOM 1268 N N . VAL A 1 156 ? -2.764 -6.471 16.047 1.00 97.12 156 VAL A N 1
ATOM 1269 C CA . VAL A 1 156 ? -2.679 -5.268 16.898 1.00 97.12 156 VAL A CA 1
ATOM 1270 C C . VAL A 1 156 ? -3.463 -4.087 16.332 1.00 97.12 156 VAL A C 1
ATOM 1272 O O . VAL A 1 156 ? -3.920 -3.235 17.094 1.00 97.12 156 VAL A O 1
ATOM 1275 N N . LEU A 1 157 ? -3.644 -4.035 15.010 1.00 97.19 157 LEU A N 1
ATOM 1276 C CA . LEU A 1 157 ? -4.415 -2.990 14.346 1.00 97.19 157 LEU A CA 1
ATOM 1277 C C . LEU A 1 157 ? -5.066 -3.514 13.068 1.00 97.19 157 LEU A C 1
ATOM 1279 O O . LEU A 1 157 ? -4.451 -4.268 12.313 1.00 97.19 157 LEU A O 1
ATOM 1283 N N . VAL A 1 158 ? -6.295 -3.062 12.819 1.00 97.88 158 VAL A N 1
ATOM 1284 C CA . VAL A 1 158 ? -7.018 -3.281 11.561 1.00 97.88 158 VAL A CA 1
ATOM 1285 C C . VAL A 1 158 ? -7.437 -1.935 10.988 1.00 97.88 158 VAL A C 1
ATOM 1287 O O . VAL A 1 158 ? -8.135 -1.170 11.644 1.00 97.88 158 VAL A O 1
ATOM 1290 N N . GLY A 1 159 ? -7.009 -1.639 9.768 1.00 97.25 159 GLY A N 1
ATOM 1291 C CA . GLY A 1 159 ? -7.401 -0.469 8.998 1.00 97.25 159 GLY A CA 1
ATOM 1292 C C . GLY A 1 159 ? -8.336 -0.848 7.857 1.00 97.25 159 GLY A C 1
ATOM 1293 O O . GLY A 1 159 ? -8.117 -1.847 7.173 1.00 97.25 159 GLY A O 1
ATOM 1294 N N . PHE A 1 160 ? -9.345 -0.023 7.619 1.00 97.50 160 PHE A N 1
ATOM 1295 C CA . PHE A 1 160 ? -10.224 -0.105 6.461 1.00 97.50 160 PHE A CA 1
ATOM 1296 C C . PHE A 1 160 ? -10.322 1.265 5.799 1.00 97.50 160 PHE A C 1
ATOM 1298 O O . PHE A 1 160 ? -10.431 2.281 6.484 1.00 97.50 160 PHE A O 1
ATOM 1305 N N . GLY A 1 161 ? -10.279 1.300 4.474 1.00 96.75 161 GLY A N 1
ATOM 1306 C CA . GLY A 1 161 ? -10.341 2.521 3.693 1.00 96.75 161 GLY A CA 1
ATOM 1307 C C . GLY A 1 161 ? -11.206 2.371 2.455 1.00 96.75 161 GLY A C 1
ATOM 1308 O O . GLY A 1 161 ? -11.167 1.345 1.779 1.00 96.75 161 GLY A O 1
ATOM 1309 N N . VAL A 1 162 ? -11.955 3.422 2.141 1.00 97.19 162 VAL A N 1
ATOM 1310 C CA . VAL A 1 162 ? -12.695 3.567 0.886 1.00 97.19 162 VAL A CA 1
ATOM 1311 C C . VAL A 1 162 ? -12.141 4.785 0.175 1.00 97.19 162 VAL A C 1
ATOM 1313 O O . VAL A 1 162 ? -12.098 5.874 0.751 1.00 97.19 162 VAL A O 1
ATOM 1316 N N . GLU A 1 163 ? -11.681 4.604 -1.059 1.00 95.25 163 GLU A N 1
ATOM 1317 C CA . GLU A 1 163 ? -11.017 5.660 -1.813 1.00 95.25 163 GLU A CA 1
ATOM 1318 C C . GLU A 1 163 ? -11.697 5.861 -3.168 1.00 95.25 163 GLU A C 1
ATOM 1320 O O . GLU A 1 163 ? -11.732 4.957 -4.007 1.00 95.25 163 GLU A O 1
ATOM 1325 N N . GLN A 1 164 ? -12.232 7.066 -3.365 1.00 92.88 164 GLN A N 1
ATOM 1326 C CA . GLN A 1 164 ? -12.788 7.529 -4.628 1.00 92.88 164 GLN A CA 1
ATOM 1327 C C . GLN A 1 164 ? -11.658 8.181 -5.432 1.00 92.88 164 GLN A C 1
ATOM 1329 O O . GLN A 1 164 ? -10.980 9.085 -4.931 1.00 92.88 164 GLN A O 1
ATOM 1334 N N . LYS A 1 165 ? -11.428 7.693 -6.650 1.00 83.81 165 LYS A N 1
ATOM 1335 C CA . LYS A 1 165 ? -10.502 8.299 -7.608 1.00 83.81 165 LYS A CA 1
ATOM 1336 C C . LYS A 1 165 ? -11.238 9.426 -8.327 1.00 83.81 165 LYS A C 1
ATOM 1338 O O . LYS A 1 165 ? -12.369 9.219 -8.770 1.00 83.81 165 LYS A O 1
ATOM 1343 N N . ASP A 1 166 ? -10.579 10.571 -8.395 1.00 69.62 166 ASP A N 1
ATOM 1344 C CA . ASP A 1 166 ? -11.046 11.772 -9.083 1.00 69.62 166 ASP A CA 1
ATOM 1345 C C . ASP A 1 166 ? -10.483 11.815 -10.513 1.00 69.62 166 ASP A C 1
ATOM 1347 O O . ASP A 1 166 ? -9.363 11.281 -10.720 1.00 69.62 166 ASP A O 1
#

Radius of gyration: 16.33 Å; chains: 1; bounding box: 36×37×41 Å